Protein AF-A0A838U346-F1 (afdb_monomer)

Sequence (172 aa):
MTLVFSSFSIIGVPSYFVIPYLITFGIFLYISNKYSDKTLKFWKSTDDQIFVSLGWFAFIYYLISTISRIVIVIIGICFRLDISSILNIEMAAFVLPIYNNFSIIIIITIVFDFMLLSGKGLMAGLHLRMYKHYKLILSGKEKLDYRQVFYQISIKDGNNISKKIITNNNFI

Solvent-accessible surface area (backbone atoms only — not comparable to full-atom values): 10040 Å² total; per-residue (Å²): 118,67,77,64,51,42,38,48,75,70,61,59,44,63,74,78,50,56,59,60,49,52,49,47,23,51,51,29,21,51,52,24,46,69,56,34,76,82,49,52,48,65,34,38,45,96,84,75,47,78,47,72,47,69,57,61,64,43,53,54,50,28,49,54,30,49,54,54,48,52,54,51,51,53,51,42,48,40,63,75,68,42,46,44,74,77,65,74,46,78,58,68,85,81,42,82,94,52,94,61,64,68,61,55,52,42,52,55,48,53,54,43,48,53,47,33,33,34,21,48,12,31,45,52,10,40,51,55,43,50,53,52,52,52,54,32,41,76,68,69,75,46,88,71,56,78,59,82,79,62,80,62,79,58,82,52,87,83,94,55,88,59,85,61,86,64,79,81,91,76,80,137

Mean predicted aligned error: 13.83 Å

Radius of gyration: 24.01 Å; Cα contacts (8 Å, |Δi|>4): 162; chains: 1; bounding box: 51×58×69 Å

Foldseek 3Di:
DVLLVCLCVQLNQDPVCVVVLVVLLQVLLVVLLVPVVVAWAWAAEPVRDIDIRHNCVLVVLLVVLVVVSVVLSVVSNCVVVVVCVVVVPPCPVVQPPDPPSSVVSSVVNSVSSSSNSSSNSNVNSNVVNVVVVVVCVVVVNDDHDHFDFDFPQDDDPDDDGDGDGDRPPDDD

pLDDT: mean 70.29, std 16.78, range [31.7, 92.75]

Secondary structure (DSSP, 8-state):
-HHHHHIIIII---GGGHHHHHHHHHHHHHHHHHHGGGT-EEEE-TTS-EEEE--HHHHHHHHHHHHHHHHHHHHHHHHHTTHHHHHT--GGGTS---S-HHHHHHHHHHHHHHHHHHHHHHHHHHHHHHHHHHHHHHTT-SPPPB--------EETTTEE-----------

Structure (mmCIF, N/CA/C/O backbone):
data_AF-A0A838U346-F1
#
_entry.id   AF-A0A838U346-F1
#
loop_
_atom_site.group_PDB
_atom_site.id
_atom_site.type_symbol
_atom_site.label_atom_id
_atom_site.label_alt_id
_atom_site.label_comp_id
_atom_site.label_asym_id
_atom_site.label_entity_id
_atom_site.label_seq_id
_atom_site.pdbx_PDB_ins_code
_atom_site.Cartn_x
_atom_site.Cartn_y
_atom_site.Cartn_z
_atom_site.occupancy
_atom_site.B_iso_or_equiv
_atom_site.auth_seq_id
_atom_site.auth_comp_id
_atom_site.auth_asym_id
_atom_site.auth_atom_id
_atom_site.pdbx_PDB_model_num
ATOM 1 N N . MET A 1 1 ? -6.677 1.001 -6.439 1.00 54.28 1 MET A N 1
ATOM 2 C CA . MET A 1 1 ? -6.123 -0.216 -7.078 1.00 54.28 1 MET A CA 1
ATOM 3 C C . MET A 1 1 ? -5.264 0.116 -8.308 1.00 54.28 1 MET A C 1
ATOM 5 O O . MET A 1 1 ? -4.421 -0.680 -8.687 1.00 54.28 1 MET A O 1
ATOM 9 N N . THR A 1 2 ? -5.403 1.325 -8.857 1.00 65.19 2 THR A N 1
ATOM 10 C CA . THR A 1 2 ? -4.748 1.848 -10.069 1.00 65.19 2 THR A CA 1
ATOM 11 C C . THR A 1 2 ? -3.211 1.825 -10.078 1.00 65.19 2 THR A C 1
ATOM 13 O O . THR A 1 2 ? -2.637 1.413 -11.075 1.00 65.19 2 THR A O 1
ATOM 16 N N . LEU A 1 3 ? -2.534 2.176 -8.977 1.00 68.38 3 LEU A N 1
ATOM 17 C CA . LEU A 1 3 ? -1.055 2.252 -8.935 1.00 68.38 3 LEU A CA 1
ATOM 18 C C . LEU A 1 3 ? -0.321 0.897 -8.958 1.00 68.38 3 LEU A C 1
ATOM 20 O O . LEU A 1 3 ? 0.807 0.819 -9.429 1.00 68.38 3 LEU A O 1
ATOM 24 N N . VAL A 1 4 ? -0.944 -0.175 -8.465 1.00 75.56 4 VAL A N 1
ATOM 25 C CA . VAL A 1 4 ? -0.337 -1.522 -8.519 1.00 75.56 4 VAL A CA 1
ATOM 26 C C . VAL A 1 4 ? -0.593 -2.152 -9.891 1.00 75.56 4 VAL A C 1
ATOM 28 O O . VAL A 1 4 ? 0.236 -2.880 -10.421 1.00 75.56 4 VAL A O 1
ATOM 31 N N . PHE A 1 5 ? -1.717 -1.809 -10.529 1.00 77.81 5 PHE A N 1
ATOM 32 C CA . PHE A 1 5 ? -2.011 -2.241 -11.895 1.00 77.81 5 PHE A CA 1
ATOM 33 C C . PHE A 1 5 ? -1.014 -1.673 -12.921 1.00 77.81 5 PHE A C 1
ATOM 35 O O . PHE A 1 5 ? -0.620 -2.374 -13.857 1.00 77.81 5 PHE A O 1
ATOM 42 N N . SER A 1 6 ? -0.541 -0.435 -12.718 1.00 77.12 6 SER A N 1
ATOM 43 C CA . SER A 1 6 ? 0.517 0.141 -13.557 1.00 77.12 6 SER A CA 1
ATOM 44 C C . SER A 1 6 ? 1.838 -0.626 -13.469 1.00 77.12 6 SER A C 1
ATOM 46 O O . SER A 1 6 ? 2.601 -0.612 -14.429 1.00 77.12 6 SER A O 1
ATOM 48 N N . SER A 1 7 ? 2.104 -1.355 -12.383 1.00 77.50 7 SER A N 1
ATOM 49 C CA . SER A 1 7 ? 3.304 -2.191 -12.266 1.00 77.50 7 SER A CA 1
ATOM 50 C C . SER A 1 7 ? 3.314 -3.327 -13.287 1.00 77.50 7 SER A C 1
ATOM 52 O O . SER A 1 7 ? 4.333 -3.560 -13.934 1.00 77.50 7 SER A O 1
ATOM 54 N N . PHE A 1 8 ? 2.169 -3.980 -13.494 1.00 80.88 8 PHE A N 1
ATOM 55 C CA . PHE A 1 8 ? 2.022 -5.046 -14.487 1.00 80.88 8 PHE A CA 1
ATOM 56 C C . PHE A 1 8 ? 1.988 -4.490 -15.916 1.00 80.88 8 PHE A C 1
ATOM 58 O O . PHE A 1 8 ? 2.653 -5.015 -16.802 1.00 80.88 8 PHE A O 1
ATOM 65 N N . SER A 1 9 ? 1.250 -3.397 -16.136 1.00 76.75 9 SER A N 1
ATOM 66 C CA . SER A 1 9 ? 0.981 -2.889 -17.491 1.00 76.75 9 SER A CA 1
ATOM 67 C C . SER A 1 9 ? 2.099 -2.005 -18.055 1.00 76.75 9 SER A C 1
ATOM 69 O O . SER A 1 9 ? 2.418 -2.074 -19.243 1.00 76.75 9 SER A O 1
ATOM 71 N N . ILE A 1 10 ? 2.695 -1.155 -17.214 1.00 73.94 10 ILE A N 1
ATOM 72 C CA . ILE A 1 10 ? 3.651 -0.117 -17.629 1.00 73.94 10 ILE A CA 1
ATOM 73 C C . ILE A 1 10 ? 5.090 -0.565 -17.375 1.00 73.94 10 ILE A C 1
ATOM 75 O O . ILE A 1 10 ? 5.921 -0.440 -18.269 1.00 73.94 10 ILE A O 1
ATOM 79 N N . ILE A 1 11 ? 5.375 -1.111 -16.191 1.00 76.44 11 ILE A N 1
ATOM 80 C CA . ILE A 1 11 ? 6.744 -1.463 -15.772 1.00 76.44 11 ILE A CA 1
ATOM 81 C C . ILE A 1 11 ? 7.106 -2.914 -16.127 1.00 76.44 11 ILE A C 1
ATOM 83 O O . ILE A 1 11 ? 8.281 -3.230 -16.274 1.00 76.44 11 ILE A O 1
ATOM 87 N N . GLY A 1 12 ? 6.112 -3.783 -16.330 1.00 78.25 12 GLY A N 1
ATOM 88 C CA . GLY A 1 12 ? 6.333 -5.170 -16.745 1.00 78.25 12 GLY A CA 1
ATOM 89 C C . GLY A 1 12 ? 6.662 -6.116 -15.592 1.00 78.25 12 GLY A C 1
ATOM 90 O O . GLY A 1 12 ? 7.377 -7.096 -15.787 1.00 78.25 12 GLY A O 1
ATOM 91 N N . VAL A 1 13 ? 6.154 -5.843 -14.384 1.00 83.06 13 VAL A N 1
ATOM 92 C CA . VAL A 1 13 ? 6.233 -6.808 -13.278 1.00 83.06 13 VAL A CA 1
ATOM 93 C C . VAL A 1 13 ? 5.539 -8.111 -13.694 1.00 83.06 13 VAL A C 1
ATOM 95 O O . VAL A 1 13 ? 4.409 -8.059 -14.188 1.00 83.06 13 VAL A O 1
ATOM 98 N N . PRO A 1 14 ? 6.161 -9.283 -13.478 1.00 84.06 14 PRO A N 1
ATOM 99 C CA . PRO A 1 14 ? 5.548 -10.556 -13.834 1.00 84.06 14 PRO A CA 1
ATOM 100 C C . PRO A 1 14 ? 4.231 -10.818 -13.092 1.00 84.06 14 PRO A C 1
ATOM 102 O O . PRO A 1 14 ? 4.119 -10.592 -11.887 1.00 84.06 14 PRO A O 1
ATOM 105 N N . SER A 1 15 ? 3.237 -11.367 -13.792 1.00 83.19 15 SER A N 1
ATOM 106 C CA . SER A 1 15 ? 1.882 -11.586 -13.258 1.00 83.19 15 SER 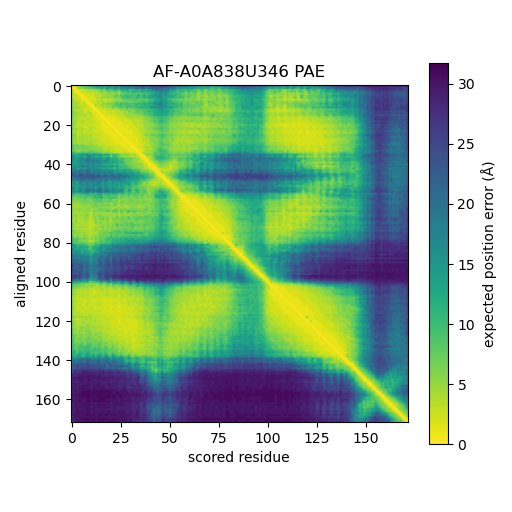A CA 1
ATOM 107 C C . SER A 1 15 ? 1.822 -12.541 -12.060 1.00 83.19 15 SER A C 1
ATOM 109 O O . SER A 1 15 ? 0.922 -12.423 -11.230 1.00 83.19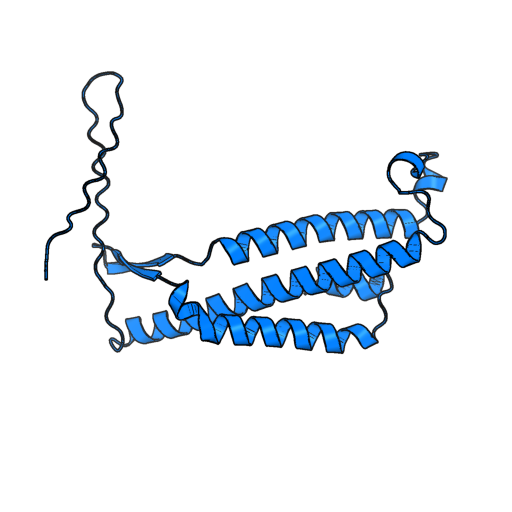 15 SER A O 1
ATOM 111 N N . TYR A 1 16 ? 2.795 -13.440 -11.895 1.00 86.19 16 TYR A N 1
ATOM 112 C CA . TYR A 1 16 ? 2.853 -14.329 -10.730 1.00 86.19 16 TYR A CA 1
ATOM 113 C C . TYR A 1 16 ? 3.048 -13.576 -9.398 1.00 86.19 16 TYR A C 1
ATOM 115 O O . TYR A 1 16 ? 2.746 -14.130 -8.342 1.00 86.19 16 TYR A O 1
ATOM 123 N N . PHE A 1 17 ? 3.471 -12.301 -9.417 1.00 85.94 17 PHE A N 1
ATOM 124 C CA . PHE A 1 17 ? 3.539 -11.450 -8.219 1.00 85.94 17 PHE A CA 1
ATOM 125 C C . PHE A 1 17 ? 2.171 -11.027 -7.666 1.00 85.94 17 PHE A C 1
ATOM 127 O O . PHE A 1 17 ? 2.100 -10.568 -6.525 1.00 85.94 17 PHE A O 1
ATOM 134 N N . VAL A 1 18 ? 1.074 -11.237 -8.405 1.00 86.94 18 VAL A N 1
ATOM 135 C CA . VAL A 1 18 ? -0.286 -10.967 -7.909 1.00 86.94 18 VAL A CA 1
ATOM 136 C C . VAL A 1 18 ? -0.568 -11.734 -6.613 1.00 86.94 18 VAL A C 1
ATOM 138 O O . VAL A 1 18 ? -1.128 -11.165 -5.676 1.00 86.94 18 VAL A O 1
ATOM 141 N N . ILE A 1 19 ? -0.144 -13.000 -6.523 1.00 89.31 19 ILE A N 1
ATOM 142 C CA . ILE A 1 19 ? -0.380 -13.839 -5.338 1.00 89.31 19 ILE A CA 1
ATOM 143 C C . ILE A 1 19 ? 0.376 -13.287 -4.112 1.00 89.31 19 ILE A C 1
ATOM 145 O O . ILE A 1 19 ? -0.286 -12.978 -3.118 1.00 89.31 19 ILE A O 1
ATOM 149 N N . PRO A 1 20 ? 1.710 -13.072 -4.158 1.00 90.88 20 PRO A N 1
ATOM 150 C CA . PRO A 1 20 ? 2.438 -12.391 -3.089 1.00 90.88 20 PRO A CA 1
ATOM 151 C C . PRO A 1 20 ? 1.816 -11.055 -2.672 1.00 90.88 20 PRO A C 1
ATOM 153 O O . PRO A 1 20 ? 1.709 -10.780 -1.482 1.00 90.88 20 PRO A O 1
ATOM 156 N N . TYR A 1 21 ? 1.353 -10.243 -3.625 1.00 90.12 21 TYR A N 1
ATOM 157 C CA . TYR A 1 21 ? 0.740 -8.942 -3.341 1.00 90.12 21 TYR A CA 1
ATOM 158 C C . TYR A 1 21 ? -0.558 -9.062 -2.540 1.00 90.12 21 TYR A C 1
ATOM 160 O O . TYR A 1 21 ? -0.754 -8.333 -1.562 1.00 90.12 21 TYR A O 1
ATOM 168 N N . LEU A 1 22 ? -1.431 -10.002 -2.913 1.00 90.31 22 LEU A N 1
ATOM 169 C CA . LEU A 1 22 ? -2.660 -10.277 -2.168 1.00 90.31 22 LEU A CA 1
ATOM 170 C C . LEU A 1 22 ? -2.357 -10.817 -0.766 1.00 90.31 22 LEU A C 1
ATOM 172 O O . LEU A 1 22 ? -2.990 -10.384 0.199 1.00 90.31 22 LEU A O 1
ATOM 176 N N . ILE A 1 23 ? -1.366 -11.706 -0.641 1.00 92.69 23 ILE A N 1
ATOM 177 C CA . ILE A 1 23 ? -0.929 -12.251 0.651 1.00 92.69 23 ILE A CA 1
ATOM 178 C C . ILE A 1 23 ? -0.421 -11.125 1.555 1.00 92.69 23 ILE A C 1
ATOM 180 O O . ILE A 1 23 ? -0.886 -11.001 2.687 1.00 92.69 23 ILE A O 1
ATOM 184 N N . THR A 1 24 ? 0.474 -10.263 1.064 1.00 92.25 24 THR A N 1
ATOM 185 C CA . THR A 1 24 ? 0.988 -9.126 1.840 1.00 92.25 24 THR A CA 1
ATOM 186 C C . THR A 1 24 ? -0.146 -8.217 2.295 1.00 92.25 24 THR A C 1
ATOM 188 O O . THR A 1 24 ? -0.243 -7.908 3.482 1.00 92.25 24 THR A O 1
ATOM 191 N N . PHE A 1 25 ? -1.047 -7.835 1.388 1.00 90.81 25 PHE A N 1
ATOM 192 C CA . PHE A 1 25 ? -2.197 -7.011 1.749 1.00 90.81 25 PHE A CA 1
ATOM 193 C C . PHE A 1 25 ? -3.052 -7.666 2.846 1.00 90.81 25 PHE A C 1
ATOM 195 O O . PHE A 1 25 ? -3.374 -7.016 3.843 1.00 90.81 25 PHE A O 1
ATOM 202 N N . GLY A 1 26 ? -3.368 -8.957 2.702 1.00 90.12 26 GLY A N 1
ATOM 203 C CA . GLY A 1 26 ? -4.156 -9.719 3.671 1.00 90.12 26 GLY A CA 1
ATOM 204 C C . GLY A 1 26 ? -3.492 -9.826 5.045 1.00 90.12 26 GLY A C 1
ATOM 205 O O . GLY A 1 26 ? -4.156 -9.612 6.061 1.00 90.12 26 GLY A O 1
ATOM 206 N N . ILE A 1 27 ? -2.181 -10.086 5.092 1.00 92.75 27 ILE A N 1
ATOM 207 C CA . ILE A 1 27 ? -1.407 -10.167 6.340 1.00 92.75 27 ILE A CA 1
ATOM 208 C C . ILE A 1 27 ? -1.475 -8.840 7.097 1.00 92.75 27 ILE A C 1
ATOM 210 O O . ILE A 1 27 ? -1.845 -8.817 8.271 1.00 92.75 27 ILE A O 1
ATOM 214 N N . PHE A 1 28 ? -1.161 -7.724 6.434 1.00 90.31 28 PHE A N 1
ATOM 215 C CA . PHE A 1 28 ? -1.160 -6.415 7.089 1.00 90.31 28 PHE A CA 1
ATOM 216 C C . PHE A 1 28 ? -2.567 -5.958 7.482 1.00 90.31 28 PHE A C 1
ATOM 218 O O . PHE A 1 28 ? -2.733 -5.348 8.540 1.00 90.31 28 PHE A O 1
ATOM 225 N N . LEU A 1 29 ? -3.588 -6.309 6.693 1.00 90.94 29 LEU A N 1
ATOM 226 C CA . LEU A 1 29 ? -4.989 -6.091 7.051 1.00 90.94 29 LEU A CA 1
ATOM 227 C C . LEU A 1 29 ? -5.369 -6.858 8.321 1.00 90.94 29 LEU A C 1
ATOM 229 O O . LEU A 1 29 ? -5.946 -6.272 9.238 1.00 90.94 29 LEU A O 1
ATOM 233 N N . TYR A 1 30 ? -5.019 -8.144 8.402 1.00 90.12 30 TYR A N 1
ATOM 234 C CA . TYR A 1 30 ? -5.306 -8.979 9.567 1.00 90.12 30 TYR A CA 1
ATOM 235 C C . TYR A 1 30 ? -4.585 -8.476 10.819 1.00 90.12 30 TYR A C 1
ATOM 237 O O . TYR A 1 30 ? -5.225 -8.278 11.853 1.00 90.12 30 TYR A O 1
ATOM 245 N N . ILE A 1 31 ? -3.274 -8.230 10.720 1.00 88.25 31 ILE A N 1
ATOM 246 C CA . ILE A 1 31 ? -2.456 -7.725 11.830 1.00 88.25 31 ILE A CA 1
ATOM 247 C C . ILE A 1 31 ? -3.028 -6.399 12.323 1.00 88.25 31 ILE A C 1
ATOM 249 O O . ILE A 1 31 ? -3.286 -6.247 13.516 1.00 88.25 31 ILE A O 1
ATOM 253 N N . SER A 1 32 ? -3.293 -5.461 11.416 1.00 86.25 32 SER A N 1
ATOM 254 C CA . SER A 1 32 ? -3.831 -4.158 11.793 1.00 86.25 32 SER A CA 1
ATOM 255 C C . SER A 1 32 ? -5.186 -4.270 12.488 1.00 86.25 32 SER A C 1
ATOM 257 O O . SER A 1 32 ? -5.346 -3.763 13.591 1.00 86.25 32 SER A O 1
ATOM 259 N N . ASN A 1 33 ? -6.131 -5.027 11.929 1.00 85.81 33 ASN A N 1
ATOM 260 C CA . ASN A 1 33 ? -7.448 -5.234 12.543 1.00 85.81 33 ASN A CA 1
ATOM 261 C C . ASN A 1 33 ? -7.395 -6.025 13.871 1.00 85.81 33 ASN A C 1
ATOM 263 O O . ASN A 1 33 ? -8.337 -5.961 14.663 1.00 85.81 33 ASN A O 1
ATOM 267 N N . LYS A 1 34 ? -6.335 -6.801 14.130 1.00 85.50 34 LYS A N 1
ATOM 268 C CA . LYS A 1 34 ? -6.162 -7.534 15.394 1.00 85.50 34 LYS A CA 1
ATOM 269 C C . LYS A 1 34 ? -5.511 -6.683 16.485 1.00 85.50 34 LYS A C 1
ATOM 271 O O . LYS A 1 34 ? -5.889 -6.813 17.643 1.00 85.50 34 LYS A O 1
ATOM 276 N N . TYR A 1 35 ? -4.544 -5.838 16.129 1.00 80.81 35 TYR A N 1
ATOM 277 C CA . TYR A 1 35 ? -3.723 -5.087 17.088 1.00 80.81 35 TYR A CA 1
ATOM 278 C C . TYR A 1 35 ? -4.052 -3.587 17.166 1.00 80.81 35 TYR A C 1
ATOM 280 O O . TYR A 1 35 ? -3.434 -2.869 17.954 1.00 80.81 35 TYR A O 1
ATOM 288 N N . SER A 1 36 ? -5.033 -3.105 16.400 1.00 73.00 36 SER A N 1
ATOM 289 C CA . SER A 1 36 ? -5.448 -1.695 16.377 1.00 73.00 36 SER A CA 1
ATOM 290 C C . SER A 1 36 ? -5.964 -1.156 17.709 1.00 73.00 36 SER A C 1
ATOM 292 O O . SER A 1 36 ? -5.977 0.054 17.898 1.00 73.00 36 SER A O 1
ATOM 294 N N . ASP A 1 37 ? -6.370 -2.018 18.643 1.00 69.56 37 ASP A N 1
ATOM 295 C CA . ASP A 1 37 ? -6.884 -1.597 19.956 1.00 69.56 37 ASP A CA 1
ATOM 296 C C . ASP A 1 37 ? -5.845 -0.791 20.755 1.00 69.56 37 ASP A C 1
ATOM 298 O O . ASP A 1 37 ? -6.194 0.023 21.601 1.00 69.56 37 ASP A O 1
ATOM 302 N N . LYS A 1 38 ? -4.549 -0.975 20.465 1.00 67.06 38 LYS A N 1
ATOM 303 C CA . LYS A 1 38 ? -3.463 -0.206 21.093 1.00 67.06 38 LYS A CA 1
ATOM 304 C C . LYS A 1 38 ? -3.247 1.172 20.462 1.00 67.06 38 LYS A C 1
ATOM 306 O O . LYS A 1 38 ? -2.635 2.036 21.087 1.00 67.06 38 LYS A O 1
ATOM 311 N N . THR A 1 39 ? -3.681 1.367 19.219 1.00 65.38 39 THR A N 1
ATOM 312 C CA . THR A 1 39 ? -3.419 2.585 18.436 1.00 65.38 39 THR A CA 1
ATOM 313 C C . THR A 1 39 ? -4.647 3.474 18.295 1.00 65.38 39 THR A C 1
ATOM 315 O O . THR A 1 39 ? -4.487 4.688 18.185 1.00 65.38 39 THR A O 1
ATOM 318 N N . LEU A 1 40 ? -5.852 2.903 18.334 1.00 69.75 40 LEU A N 1
ATOM 319 C CA . LEU A 1 40 ? -7.109 3.640 18.305 1.00 69.75 40 LEU A CA 1
ATOM 320 C C . LEU A 1 40 ? -7.464 4.123 19.710 1.00 69.75 40 LEU A C 1
ATOM 322 O O . LEU A 1 40 ? -7.644 3.329 20.628 1.00 69.75 40 LEU A O 1
ATOM 326 N N . LYS A 1 41 ? -7.591 5.440 19.869 1.00 68.31 41 LYS A N 1
ATOM 327 C CA . LYS A 1 41 ? -8.155 6.043 21.081 1.00 68.31 41 LYS A CA 1
ATOM 328 C C . LYS A 1 41 ? -9.454 6.728 20.710 1.00 68.31 41 LYS A C 1
ATOM 330 O O . LYS A 1 41 ? -9.447 7.599 19.842 1.00 68.31 41 LYS A O 1
ATOM 335 N N . PHE A 1 42 ? -10.533 6.331 21.371 1.00 72.19 42 PHE A N 1
ATOM 336 C CA . PHE A 1 42 ? -11.837 6.967 21.257 1.00 72.19 42 PHE A CA 1
ATOM 337 C C . PHE A 1 42 ? -12.053 7.854 22.476 1.00 72.19 42 PHE A C 1
ATOM 339 O O . PHE A 1 42 ? -11.782 7.434 23.599 1.00 72.19 42 PHE A O 1
ATOM 346 N N . TRP A 1 43 ? -12.541 9.068 22.262 1.00 71.19 43 TRP A N 1
ATOM 347 C CA . TRP A 1 43 ? -13.018 9.921 23.344 1.00 71.19 43 TRP A CA 1
ATOM 348 C C . TRP A 1 43 ? -14.278 10.647 22.905 1.00 71.19 43 TRP A C 1
ATOM 350 O O . TRP A 1 43 ? -14.517 10.878 21.717 1.00 71.19 43 TRP A O 1
ATOM 360 N N . LYS A 1 44 ? -15.097 10.988 23.891 1.00 65.50 44 LYS A N 1
ATOM 361 C CA . LYS A 1 44 ? -16.341 11.716 23.690 1.00 65.50 44 LYS A CA 1
ATOM 362 C C . LYS A 1 44 ? -16.139 13.178 24.084 1.00 65.50 44 LYS A C 1
ATOM 364 O O . LYS A 1 44 ? -15.576 13.450 25.144 1.00 65.50 44 LYS A O 1
ATOM 369 N N . SER A 1 45 ? -16.554 14.101 23.221 1.00 66.56 45 SER A N 1
ATOM 370 C CA . SER A 1 45 ? -16.622 15.530 23.542 1.00 66.56 45 SER A CA 1
ATOM 371 C C . SER A 1 45 ? -17.893 15.846 24.336 1.00 66.56 45 SER A C 1
ATOM 373 O O . SER A 1 45 ? -18.819 15.039 24.385 1.00 66.56 45 SER A O 1
ATOM 375 N N . THR A 1 46 ? -17.943 17.027 24.951 1.00 63.88 46 THR A N 1
ATOM 376 C CA . THR A 1 46 ? -19.102 17.526 25.712 1.00 63.88 46 THR A CA 1
ATOM 377 C C . THR A 1 46 ? -20.363 17.673 24.862 1.00 63.88 46 THR A C 1
ATOM 379 O O . THR A 1 46 ? -21.458 17.555 25.396 1.00 63.88 46 THR A O 1
ATOM 382 N N . ASP A 1 47 ? -20.213 17.837 23.546 1.00 68.12 47 ASP A N 1
ATOM 383 C CA . ASP A 1 47 ? -21.321 17.987 22.589 1.00 68.12 47 ASP A CA 1
ATOM 384 C C . ASP A 1 47 ? -21.806 16.639 22.020 1.00 68.12 47 ASP A C 1
ATOM 386 O O . ASP A 1 47 ? -22.275 16.563 20.886 1.00 68.12 47 ASP A O 1
ATOM 390 N N . ASP A 1 48 ? -21.595 15.540 22.749 1.00 65.56 48 ASP A N 1
ATOM 391 C CA . ASP A 1 48 ? -21.881 14.160 22.327 1.00 65.56 48 ASP A CA 1
ATOM 392 C C . ASP A 1 48 ? -21.151 13.668 21.057 1.00 65.56 48 ASP A C 1
ATOM 394 O O . ASP A 1 48 ? -21.346 12.532 20.616 1.00 65.56 48 ASP A O 1
ATOM 398 N N . GLN A 1 49 ? -20.232 14.461 20.504 1.00 68.81 49 GLN A N 1
ATOM 399 C CA . GLN A 1 49 ? -19.417 14.075 19.352 1.00 68.81 49 GLN A CA 1
ATOM 400 C C . GLN A 1 49 ? -18.330 1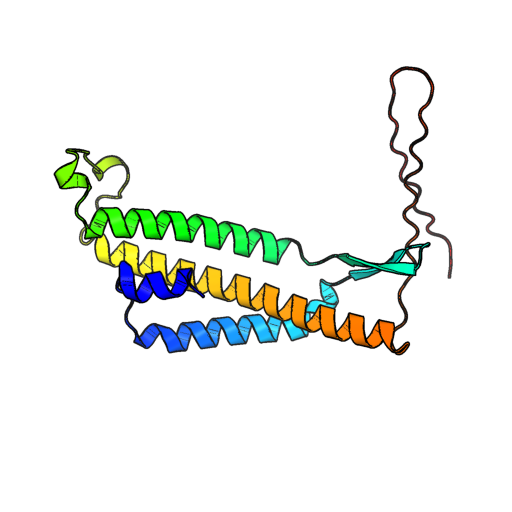3.061 19.739 1.00 68.81 49 GLN A C 1
ATOM 402 O O . GLN A 1 49 ? -17.606 13.238 20.722 1.00 68.81 49 GLN A O 1
ATOM 407 N N . ILE A 1 50 ? -18.186 12.001 18.939 1.00 67.19 50 ILE A N 1
ATOM 408 C CA . ILE A 1 50 ? -17.182 10.946 19.135 1.00 67.19 50 ILE A CA 1
ATOM 409 C C . ILE A 1 50 ? -15.963 11.255 18.267 1.00 67.19 50 ILE A C 1
ATOM 411 O O . ILE A 1 50 ? -16.063 11.305 17.041 1.00 67.19 50 ILE A O 1
ATOM 415 N N . PHE A 1 51 ? -14.805 11.404 18.900 1.00 67.00 51 PHE A N 1
ATOM 416 C CA . PHE A 1 51 ? -13.529 11.636 18.234 1.00 67.00 51 PHE A CA 1
ATOM 417 C C . PHE A 1 51 ? -12.650 10.388 18.295 1.00 67.00 51 PHE A C 1
ATOM 419 O O . PHE A 1 51 ? -12.663 9.640 19.276 1.00 67.00 51 PHE A O 1
ATOM 426 N N . VAL A 1 52 ? -11.865 10.177 17.236 1.00 66.56 52 VAL A N 1
ATOM 427 C CA . VAL A 1 52 ? -10.950 9.039 17.108 1.00 66.56 52 VAL A CA 1
ATOM 428 C C . VAL A 1 52 ? -9.558 9.546 16.754 1.00 66.56 52 VAL A C 1
ATOM 430 O O . VAL A 1 52 ? -9.372 10.193 15.725 1.00 66.56 52 VAL A O 1
ATOM 433 N N . SER A 1 53 ? -8.560 9.214 17.573 1.00 67.56 53 SER A N 1
ATOM 434 C CA . SER A 1 53 ? -7.158 9.316 17.156 1.00 67.56 53 SER A CA 1
ATOM 435 C C . SER A 1 53 ? -6.808 8.054 16.386 1.00 67.56 53 SER A C 1
ATOM 437 O O . SER A 1 53 ? -6.749 6.967 16.966 1.00 67.56 53 SER A O 1
ATOM 439 N N . LEU A 1 54 ? -6.598 8.191 15.078 1.00 67.50 54 LEU A N 1
ATOM 440 C CA . LEU A 1 54 ? -5.998 7.139 14.266 1.00 67.50 54 LEU A CA 1
ATOM 441 C C . LEU A 1 54 ? -4.477 7.168 14.416 1.00 67.50 54 LEU A C 1
ATOM 443 O O . LEU A 1 54 ? -3.884 8.229 14.577 1.00 67.50 54 LEU A O 1
ATOM 447 N N . GLY A 1 55 ? -3.821 6.016 14.287 1.00 65.94 55 GLY A N 1
ATOM 448 C CA . GLY A 1 55 ? -2.363 5.969 14.196 1.00 65.94 55 GLY A CA 1
ATOM 449 C C . GLY A 1 55 ? -1.860 6.723 12.958 1.00 65.94 55 GLY A C 1
ATOM 450 O O . GLY A 1 55 ? -1.916 6.193 11.850 1.00 65.94 55 GLY A O 1
ATOM 451 N N . TRP A 1 56 ? -1.316 7.932 13.149 1.00 71.31 56 TRP A N 1
ATOM 452 C CA . TRP A 1 56 ? -0.772 8.796 12.083 1.00 71.31 56 TRP A CA 1
ATOM 453 C C . TRP A 1 56 ? 0.328 8.103 11.264 1.00 71.31 56 TRP A C 1
ATOM 455 O O . TRP A 1 56 ? 0.531 8.406 10.091 1.00 71.31 56 TRP A O 1
ATOM 465 N N . PHE A 1 57 ? 1.007 7.122 11.864 1.00 71.31 57 PHE A N 1
ATOM 466 C CA . PHE A 1 57 ? 2.079 6.355 11.236 1.00 71.31 57 PHE A CA 1
ATOM 467 C C . PHE A 1 57 ? 1.632 5.617 9.966 1.00 71.31 57 PHE A C 1
ATOM 469 O O . PHE A 1 57 ? 2.316 5.689 8.947 1.00 71.31 57 PHE A O 1
ATOM 476 N N . ALA A 1 58 ? 0.463 4.963 9.985 1.00 72.31 58 ALA A N 1
ATOM 477 C CA . ALA A 1 58 ? -0.053 4.261 8.807 1.00 72.31 58 ALA A CA 1
ATOM 478 C C . ALA A 1 58 ? -0.356 5.239 7.659 1.00 72.31 58 ALA A C 1
ATOM 480 O O . ALA A 1 58 ? -0.151 4.910 6.491 1.00 72.31 58 ALA A O 1
ATOM 481 N N . PHE A 1 59 ? -0.788 6.457 8.002 1.00 78.69 59 PHE A N 1
ATOM 482 C CA . PHE A 1 59 ? -1.042 7.528 7.044 1.00 78.69 59 PHE A CA 1
ATOM 483 C C . PHE A 1 59 ? 0.223 8.055 6.381 1.00 78.69 59 PHE A C 1
ATOM 485 O O . PHE A 1 59 ? 0.307 8.073 5.154 1.00 78.69 59 PHE A O 1
ATOM 492 N N . ILE A 1 60 ? 1.229 8.404 7.179 1.00 79.81 60 ILE A N 1
ATOM 493 C CA . ILE A 1 60 ? 2.511 8.896 6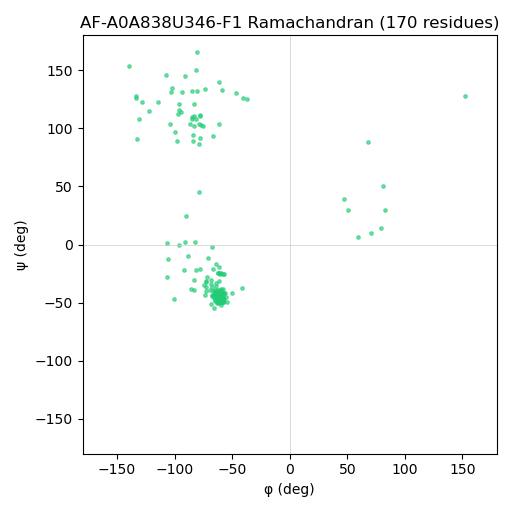.668 1.00 79.81 60 ILE A CA 1
ATOM 494 C C . ILE A 1 60 ? 3.186 7.834 5.797 1.00 79.81 60 ILE A C 1
ATOM 496 O O . ILE A 1 60 ? 3.646 8.132 4.697 1.00 79.81 60 ILE A O 1
ATOM 500 N N . TYR A 1 61 ? 3.191 6.581 6.251 1.00 79.81 61 TYR A N 1
ATOM 501 C CA . TYR A 1 61 ? 3.794 5.476 5.515 1.00 79.81 61 TYR A CA 1
ATOM 502 C C . TYR A 1 61 ? 3.120 5.241 4.155 1.00 79.81 61 TYR A C 1
ATOM 504 O O . TYR A 1 61 ? 3.797 5.113 3.133 1.00 79.81 61 TYR A O 1
ATOM 512 N N . TYR A 1 62 ? 1.783 5.256 4.120 1.00 81.62 62 TYR A N 1
ATOM 513 C CA . TYR A 1 62 ? 1.023 5.172 2.874 1.00 81.62 62 TYR A CA 1
ATOM 514 C C . TYR A 1 62 ? 1.332 6.334 1.921 1.00 81.62 62 TYR A C 1
ATOM 516 O O . TYR A 1 62 ? 1.507 6.122 0.719 1.00 81.62 62 TYR A O 1
ATOM 524 N N . LEU A 1 63 ? 1.414 7.555 2.452 1.00 84.31 63 LEU A N 1
ATOM 525 C CA . LEU A 1 63 ? 1.671 8.759 1.670 1.00 84.31 63 LEU A CA 1
ATOM 526 C C . LEU A 1 63 ? 3.069 8.731 1.041 1.00 84.31 63 LEU A C 1
ATOM 528 O O . LEU A 1 63 ? 3.185 8.910 -0.170 1.00 84.31 63 LEU A O 1
ATOM 532 N N . ILE A 1 64 ? 4.105 8.415 1.825 1.00 83.31 64 ILE A N 1
ATOM 533 C CA . ILE A 1 64 ? 5.484 8.277 1.332 1.00 83.31 64 ILE A CA 1
ATOM 534 C C . ILE A 1 64 ? 5.549 7.212 0.238 1.00 83.31 64 ILE A C 1
ATOM 536 O O . ILE A 1 64 ? 6.045 7.479 -0.854 1.00 83.31 64 ILE A O 1
ATOM 540 N N . SER A 1 65 ? 4.983 6.029 0.491 1.00 80.19 65 SER A N 1
ATOM 541 C CA . SER A 1 65 ? 4.978 4.942 -0.488 1.00 80.19 65 SER A CA 1
ATOM 542 C C . SER A 1 65 ? 4.268 5.335 -1.790 1.00 80.19 65 SER A C 1
ATOM 544 O O . SER A 1 65 ? 4.761 5.039 -2.877 1.00 80.19 65 SER A O 1
ATOM 546 N N . THR A 1 66 ? 3.152 6.061 -1.697 1.00 84.25 66 THR A N 1
ATOM 547 C CA . THR A 1 66 ? 2.395 6.532 -2.864 1.00 84.25 66 THR A CA 1
ATOM 548 C C . THR A 1 66 ? 3.187 7.550 -3.681 1.00 84.25 66 THR A C 1
ATOM 550 O O . THR A 1 66 ? 3.267 7.413 -4.901 1.00 84.25 66 THR A O 1
ATOM 553 N N . ILE A 1 67 ? 3.806 8.536 -3.025 1.00 85.88 67 ILE A N 1
ATOM 554 C CA . ILE A 1 67 ? 4.619 9.560 -3.695 1.00 85.88 67 ILE A CA 1
ATOM 555 C C . ILE A 1 67 ? 5.810 8.908 -4.398 1.00 85.88 67 ILE A C 1
ATOM 557 O O . ILE A 1 67 ? 6.008 9.124 -5.594 1.00 85.88 67 ILE A O 1
ATOM 561 N N . SER A 1 68 ? 6.555 8.047 -3.700 1.00 82.25 68 SER A N 1
ATOM 562 C CA . SER A 1 68 ? 7.669 7.311 -4.302 1.00 82.25 68 SER A CA 1
ATOM 563 C C . SER A 1 68 ? 7.211 6.469 -5.494 1.00 82.25 68 SER A C 1
ATOM 565 O O . SER A 1 68 ? 7.901 6.415 -6.509 1.00 82.25 68 SER A O 1
ATOM 567 N N . ARG A 1 69 ? 6.021 5.859 -5.426 1.00 84.00 69 ARG A N 1
ATOM 568 C CA . ARG A 1 69 ? 5.489 5.049 -6.526 1.00 84.00 69 ARG A CA 1
ATOM 569 C C . ARG A 1 69 ? 5.168 5.872 -7.768 1.00 84.00 69 ARG A C 1
ATOM 571 O O . ARG A 1 69 ? 5.469 5.421 -8.868 1.00 84.00 69 ARG A O 1
ATOM 578 N N . ILE A 1 70 ? 4.612 7.070 -7.604 1.00 84.75 70 ILE A N 1
ATOM 579 C CA . ILE A 1 70 ? 4.353 7.991 -8.721 1.00 84.75 70 ILE A CA 1
ATOM 580 C C . ILE A 1 70 ? 5.666 8.347 -9.424 1.00 84.75 70 ILE A C 1
ATOM 582 O O . ILE A 1 70 ? 5.754 8.229 -10.645 1.00 84.75 70 ILE A O 1
ATOM 586 N N . VAL A 1 71 ? 6.703 8.693 -8.656 1.00 82.81 71 VAL A N 1
ATOM 587 C CA . VAL A 1 71 ? 8.037 9.005 -9.193 1.00 82.81 71 VAL A CA 1
ATOM 588 C C . VAL A 1 71 ? 8.604 7.818 -9.980 1.00 82.81 71 VAL A C 1
ATOM 590 O O . VAL A 1 71 ? 9.050 7.990 -11.110 1.00 82.81 71 VAL A O 1
ATOM 593 N N . ILE A 1 72 ? 8.521 6.599 -9.436 1.00 81.94 72 ILE A N 1
ATOM 594 C CA . ILE A 1 72 ? 9.025 5.394 -10.114 1.00 81.94 72 ILE A CA 1
ATOM 595 C C . ILE A 1 72 ? 8.245 5.095 -11.400 1.00 81.94 72 ILE A C 1
ATOM 597 O O . ILE A 1 72 ? 8.847 4.693 -12.392 1.00 81.94 72 ILE A O 1
ATOM 601 N N . VAL A 1 73 ? 6.922 5.290 -11.414 1.00 82.12 73 VAL A N 1
ATOM 602 C CA . VAL A 1 73 ? 6.110 5.099 -12.627 1.00 82.12 73 VAL A CA 1
ATOM 603 C C . VAL A 1 73 ? 6.516 6.091 -13.714 1.00 82.12 73 VAL A C 1
ATOM 605 O O . VAL A 1 73 ? 6.693 5.675 -14.855 1.00 82.12 73 VAL A O 1
ATOM 608 N N . ILE A 1 74 ? 6.726 7.365 -13.368 1.00 80.12 74 ILE A N 1
ATOM 609 C CA . ILE A 1 74 ? 7.201 8.383 -14.317 1.00 80.12 74 ILE A CA 1
ATOM 610 C C . ILE A 1 74 ? 8.562 7.976 -14.890 1.00 80.12 74 ILE A C 1
ATOM 612 O O . ILE A 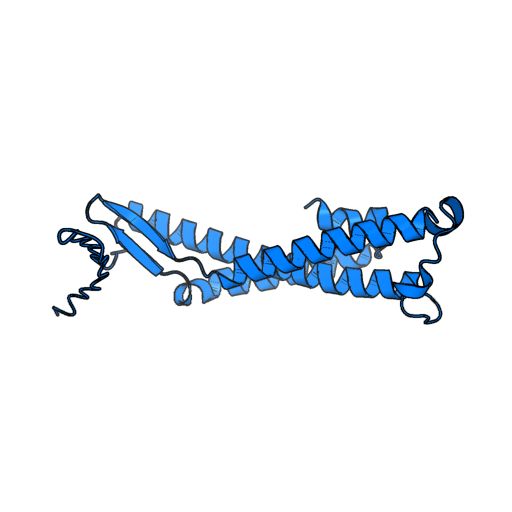1 74 ? 8.727 7.950 -16.107 1.00 80.12 74 ILE A O 1
ATOM 616 N N . ILE A 1 75 ? 9.506 7.575 -14.032 1.00 77.06 75 ILE A N 1
ATOM 617 C CA . ILE A 1 75 ? 10.825 7.091 -14.461 1.00 77.06 75 ILE A CA 1
ATOM 618 C C . ILE A 1 75 ? 10.677 5.887 -15.403 1.00 77.06 75 ILE A C 1
ATOM 620 O O . ILE A 1 75 ? 11.260 5.878 -16.484 1.00 77.06 75 ILE A O 1
ATOM 624 N N . GLY A 1 76 ? 9.855 4.898 -15.043 1.00 74.12 76 GLY A N 1
ATOM 625 C CA . GLY A 1 76 ? 9.613 3.711 -15.865 1.00 74.12 76 GLY A CA 1
ATOM 626 C C . GLY A 1 76 ? 9.029 4.034 -17.245 1.00 74.12 76 GLY A C 1
ATOM 627 O O . GLY A 1 76 ? 9.437 3.425 -18.232 1.00 74.12 76 GLY A O 1
ATOM 628 N N . ILE A 1 77 ? 8.124 5.015 -17.334 1.00 76.00 77 ILE A N 1
ATOM 629 C CA . ILE A 1 77 ? 7.579 5.505 -18.610 1.00 76.00 77 ILE A CA 1
ATOM 630 C C . ILE A 1 77 ? 8.680 6.159 -19.448 1.00 76.00 77 ILE A C 1
ATOM 632 O O . ILE A 1 77 ? 8.812 5.823 -20.623 1.00 76.00 77 ILE A O 1
ATOM 636 N N . CYS A 1 78 ? 9.491 7.039 -18.852 1.00 73.19 78 CYS A N 1
ATOM 637 C CA . CYS A 1 78 ? 10.596 7.700 -19.549 1.00 73.19 78 CYS A CA 1
ATOM 638 C C . CYS A 1 78 ? 11.592 6.696 -20.138 1.00 73.19 78 CYS A C 1
ATOM 640 O O . CYS A 1 78 ? 12.005 6.860 -21.283 1.00 73.19 78 CYS A O 1
ATOM 642 N N . PHE A 1 79 ? 11.922 5.639 -19.390 1.00 71.00 79 PHE A N 1
ATOM 643 C CA . PHE A 1 79 ? 12.785 4.558 -19.869 1.00 71.00 79 PHE A CA 1
ATOM 644 C C . PHE A 1 79 ? 12.144 3.730 -20.983 1.00 71.00 79 PHE A C 1
ATOM 646 O O . PHE A 1 79 ? 12.806 3.396 -21.958 1.00 71.00 79 PHE A O 1
ATOM 653 N N . ARG A 1 80 ? 10.861 3.377 -20.851 1.00 69.06 80 ARG A N 1
ATOM 654 C CA . ARG A 1 80 ? 10.182 2.502 -21.816 1.00 69.06 80 ARG A CA 1
ATOM 655 C C . ARG A 1 80 ? 9.889 3.190 -23.149 1.00 69.06 80 ARG A C 1
ATOM 657 O O . ARG A 1 80 ? 9.860 2.520 -24.175 1.00 69.06 80 ARG A O 1
ATOM 664 N N . LEU A 1 81 ? 9.646 4.496 -23.122 1.00 70.62 81 LEU A N 1
ATOM 665 C CA . LEU A 1 81 ? 9.406 5.316 -24.311 1.00 70.62 81 LEU A CA 1
ATOM 666 C C . LEU A 1 81 ? 10.688 5.938 -24.877 1.00 70.62 81 LEU A C 1
ATOM 668 O O . LEU A 1 81 ? 10.604 6.702 -25.833 1.00 70.62 81 LEU A O 1
ATOM 672 N N . ASP A 1 82 ? 11.842 5.641 -24.272 1.00 67.31 82 ASP A N 1
ATOM 673 C CA . ASP A 1 82 ? 13.148 6.197 -24.625 1.00 67.31 82 ASP A CA 1
ATOM 674 C C . ASP A 1 82 ? 13.125 7.729 -24.795 1.00 67.31 82 ASP A C 1
ATOM 676 O O . ASP A 1 82 ? 13.740 8.315 -25.678 1.00 67.31 82 ASP A O 1
ATOM 680 N N . ILE A 1 83 ? 12.379 8.417 -23.926 1.00 63.22 83 ILE A N 1
ATOM 681 C CA . ILE A 1 83 ? 12.191 9.875 -24.002 1.00 63.22 83 ILE A CA 1
ATOM 682 C C . ILE A 1 83 ? 13.536 10.615 -23.876 1.00 63.22 83 ILE A C 1
ATOM 684 O O . ILE A 1 83 ? 13.690 11.714 -24.407 1.00 63.22 83 ILE A O 1
ATOM 688 N N . SER A 1 84 ? 14.530 10.000 -23.226 1.00 59.88 84 SER A N 1
ATOM 689 C CA . SER A 1 84 ? 15.909 10.496 -23.184 1.00 59.88 84 SER A CA 1
ATOM 690 C C . SER A 1 84 ? 16.544 10.633 -24.563 1.00 59.88 84 SER A C 1
ATOM 692 O O . SER A 1 84 ? 17.214 11.637 -24.806 1.00 59.88 84 SER A O 1
ATOM 694 N N . SER A 1 85 ? 16.325 9.667 -25.461 1.00 60.56 85 SER A N 1
ATOM 695 C CA . SER A 1 85 ? 16.897 9.703 -26.810 1.00 60.56 85 SER A CA 1
ATOM 696 C C . SER A 1 85 ? 16.206 10.755 -27.682 1.00 60.56 85 SER A C 1
ATOM 698 O O . SER A 1 85 ? 16.854 11.418 -28.485 1.00 60.56 85 SER A O 1
ATOM 700 N N . ILE A 1 86 ? 14.911 10.995 -27.450 1.00 60.81 86 ILE A N 1
ATOM 701 C CA . ILE A 1 86 ? 14.108 12.002 -28.163 1.00 60.81 86 ILE A CA 1
ATOM 702 C C . ILE A 1 86 ? 14.443 13.436 -27.721 1.00 60.81 86 ILE A C 1
ATOM 704 O O . ILE A 1 86 ? 14.403 14.357 -28.534 1.00 60.81 86 ILE A O 1
ATOM 708 N N . LEU A 1 87 ? 14.770 13.647 -26.443 1.00 63.84 87 LEU A N 1
ATOM 709 C CA . LEU A 1 87 ? 15.038 14.979 -25.886 1.00 63.84 87 LEU A CA 1
ATOM 710 C C . LEU A 1 87 ? 16.530 15.354 -25.843 1.00 63.84 87 LEU A C 1
ATOM 712 O O . LEU A 1 87 ? 16.845 16.458 -25.405 1.00 63.84 87 LEU A O 1
ATOM 716 N N . ASN A 1 88 ? 17.447 14.477 -26.282 1.00 60.56 88 ASN A N 1
ATOM 717 C CA . ASN A 1 88 ? 18.906 14.648 -26.138 1.00 60.56 88 ASN A CA 1
ATOM 718 C C . ASN A 1 88 ? 19.343 14.981 -24.694 1.00 60.56 88 ASN A C 1
ATOM 720 O O . ASN A 1 88 ? 20.336 15.673 -24.470 1.00 60.56 88 ASN A O 1
ATOM 724 N N . ILE A 1 89 ? 18.595 14.504 -23.697 1.00 62.69 89 ILE A N 1
ATOM 725 C CA . ILE A 1 89 ? 18.927 14.695 -22.284 1.00 62.69 89 ILE A CA 1
ATOM 726 C C . ILE A 1 89 ? 19.702 13.461 -21.830 1.00 62.69 89 ILE A C 1
ATOM 728 O O . ILE A 1 89 ? 19.146 12.362 -21.754 1.00 62.69 89 ILE A O 1
ATOM 732 N N . GLU A 1 90 ? 20.980 13.639 -21.491 1.00 57.28 90 GLU A N 1
ATOM 733 C CA . GLU A 1 90 ? 21.778 12.596 -20.847 1.00 57.28 90 GLU A CA 1
ATOM 734 C C . GLU A 1 90 ? 21.229 12.312 -19.440 1.00 57.28 90 GLU A C 1
ATOM 736 O O . GLU A 1 90 ? 21.610 12.920 -18.441 1.00 57.28 90 GLU A O 1
ATOM 741 N N . MET A 1 91 ? 20.336 11.326 -19.342 1.00 55.34 91 MET A N 1
ATOM 742 C CA . MET A 1 91 ? 19.820 10.817 -18.062 1.00 55.34 91 MET A CA 1
ATOM 743 C C . MET A 1 91 ? 20.892 10.092 -17.225 1.00 55.34 91 MET A C 1
ATOM 745 O O . MET A 1 91 ? 20.617 9.675 -16.099 1.00 55.34 91 MET A O 1
ATOM 749 N N . ALA A 1 92 ? 22.121 9.971 -17.741 1.00 52.12 92 ALA A N 1
ATOM 750 C CA . ALA A 1 92 ? 23.263 9.343 -17.078 1.00 52.12 92 ALA A CA 1
ATOM 751 C C . ALA A 1 92 ? 23.623 9.995 -15.728 1.00 52.12 92 ALA A C 1
ATOM 753 O O . ALA A 1 92 ? 24.149 9.319 -14.850 1.00 52.12 92 ALA A O 1
ATOM 754 N N . ALA A 1 93 ? 23.296 11.276 -15.521 1.00 49.94 93 ALA A N 1
ATOM 755 C CA . ALA A 1 93 ? 23.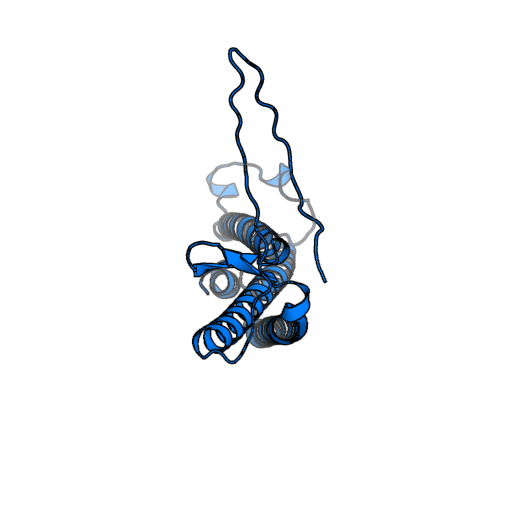552 11.962 -14.251 1.00 49.94 93 ALA A CA 1
ATOM 756 C C . ALA A 1 93 ? 22.538 11.619 -13.139 1.00 49.94 93 ALA A C 1
ATOM 758 O O . ALA A 1 93 ? 22.840 11.796 -11.961 1.00 49.94 93 ALA A O 1
ATOM 759 N N . PHE A 1 94 ? 21.340 11.131 -13.488 1.00 51.19 94 PHE A N 1
ATOM 760 C CA . PHE A 1 94 ? 20.270 10.833 -12.522 1.00 51.19 94 PHE A CA 1
ATOM 761 C C . PHE A 1 94 ? 20.082 9.331 -12.269 1.00 51.19 94 PHE A C 1
ATOM 763 O O . PHE A 1 94 ? 19.386 8.927 -11.336 1.00 51.19 94 PHE A O 1
ATOM 770 N N . VAL A 1 95 ? 20.693 8.493 -13.105 1.00 49.44 95 VAL A N 1
ATOM 771 C CA . VAL A 1 95 ? 20.512 7.043 -13.110 1.00 49.44 95 VAL A CA 1
ATOM 772 C C . VAL A 1 95 ? 21.881 6.410 -12.911 1.00 49.44 95 VAL A C 1
ATOM 774 O O . VAL A 1 95 ? 22.760 6.563 -13.753 1.00 49.44 95 VAL A O 1
ATOM 777 N N . LEU A 1 96 ? 22.059 5.711 -11.784 1.00 45.41 96 LEU A N 1
ATOM 778 C CA . LEU A 1 96 ? 23.293 4.988 -11.463 1.00 45.41 96 LEU A CA 1
ATOM 779 C C . LEU A 1 96 ? 23.767 4.153 -12.673 1.00 45.41 96 LEU A C 1
ATOM 781 O O . LEU A 1 96 ? 22.970 3.376 -13.205 1.00 45.41 96 LEU A O 1
ATOM 785 N N . PRO A 1 97 ? 25.045 4.248 -13.081 1.00 45.94 97 PRO A N 1
ATOM 786 C CA . PRO A 1 97 ? 25.567 3.507 -14.217 1.00 45.94 97 PRO A CA 1
ATOM 787 C C . PRO A 1 97 ? 25.844 2.067 -13.777 1.00 45.94 97 PRO A C 1
ATOM 789 O O . PRO A 1 97 ? 26.941 1.737 -13.331 1.00 45.94 97 PRO A O 1
ATOM 792 N N . ILE A 1 98 ? 24.836 1.198 -13.846 1.00 44.84 98 ILE A N 1
ATOM 793 C CA . ILE A 1 98 ? 24.997 -0.239 -13.603 1.00 44.84 98 ILE A CA 1
ATOM 794 C C . ILE A 1 98 ? 24.275 -0.989 -14.720 1.00 44.84 98 ILE A C 1
ATOM 796 O O . ILE A 1 98 ? 23.112 -0.730 -15.016 1.00 44.84 98 ILE A O 1
ATOM 800 N N . TYR A 1 99 ? 24.989 -1.920 -15.355 1.00 42.06 99 TYR A N 1
ATOM 801 C CA . TYR A 1 99 ? 24.474 -2.817 -16.387 1.00 42.06 99 TYR A CA 1
ATOM 802 C C . TYR A 1 99 ? 23.063 -3.336 -16.033 1.00 42.06 99 TYR A C 1
ATOM 804 O O . TYR A 1 99 ? 22.856 -3.923 -14.972 1.00 42.06 99 TYR A O 1
ATOM 812 N N . ASN A 1 100 ? 22.120 -3.153 -16.966 1.00 55.34 100 ASN A N 1
ATOM 813 C CA . ASN A 1 100 ? 20.718 -3.597 -16.915 1.00 55.34 100 ASN A CA 1
ATOM 814 C C . ASN A 1 100 ? 19.731 -2.715 -16.102 1.00 55.34 100 ASN A C 1
ATOM 816 O O . ASN A 1 100 ? 18.929 -3.214 -15.305 1.00 55.34 100 ASN A O 1
ATOM 820 N N . ASN A 1 101 ? 19.740 -1.400 -16.372 1.00 66.25 101 ASN A N 1
ATOM 821 C CA . ASN A 1 101 ? 18.870 -0.359 -15.786 1.00 66.25 101 ASN A CA 1
ATOM 822 C C . ASN A 1 101 ? 17.388 -0.756 -15.621 1.00 66.25 101 ASN A C 1
ATOM 824 O O . ASN A 1 101 ? 16.760 -0.413 -14.620 1.00 66.25 101 ASN A O 1
ATOM 828 N N . PHE A 1 102 ? 16.818 -1.511 -16.565 1.00 69.88 102 PHE A N 1
ATOM 829 C CA . PHE A 1 102 ? 15.398 -1.872 -16.527 1.00 69.88 102 PHE A CA 1
ATOM 830 C C . PHE A 1 102 ? 15.065 -2.915 -15.447 1.00 69.88 102 PHE A C 1
ATOM 832 O O . PHE A 1 102 ? 14.037 -2.819 -14.777 1.00 69.88 102 PHE A O 1
ATOM 839 N N . SER A 1 103 ? 15.963 -3.875 -15.203 1.00 75.12 103 SER A N 1
ATOM 840 C CA . SER A 1 103 ? 15.753 -4.918 -14.187 1.00 75.12 103 SER A CA 1
ATOM 841 C C . SER A 1 103 ? 15.757 -4.340 -12.768 1.00 75.12 103 SER A C 1
ATOM 843 O O . SER A 1 103 ? 14.957 -4.741 -11.923 1.00 75.12 103 SER A O 1
ATOM 845 N N . ILE A 1 104 ? 16.605 -3.337 -12.517 1.00 77.62 104 ILE A N 1
ATOM 846 C CA . ILE A 1 104 ? 16.663 -2.623 -11.235 1.00 77.62 104 ILE A CA 1
ATOM 847 C C . ILE A 1 104 ? 15.351 -1.864 -10.984 1.00 77.62 104 ILE A C 1
ATOM 849 O O . ILE A 1 104 ? 14.803 -1.930 -9.883 1.00 77.62 104 ILE A O 1
ATOM 853 N N . ILE A 1 105 ? 14.793 -1.206 -12.007 1.00 77.94 105 ILE A N 1
ATOM 854 C CA . ILE A 1 105 ? 13.507 -0.494 -11.910 1.00 77.94 105 ILE A CA 1
ATOM 855 C C . ILE A 1 105 ? 12.363 -1.452 -11.558 1.00 77.94 105 ILE A C 1
ATOM 857 O O . ILE A 1 105 ? 11.502 -1.096 -10.747 1.00 77.94 105 ILE A O 1
ATOM 861 N N . ILE A 1 106 ? 12.360 -2.669 -12.114 1.00 81.44 106 ILE A N 1
ATOM 862 C CA . ILE A 1 106 ? 11.381 -3.714 -11.776 1.00 81.44 106 ILE A CA 1
ATOM 863 C C . ILE A 1 106 ? 11.524 -4.135 -10.307 1.00 81.44 106 ILE A C 1
ATOM 865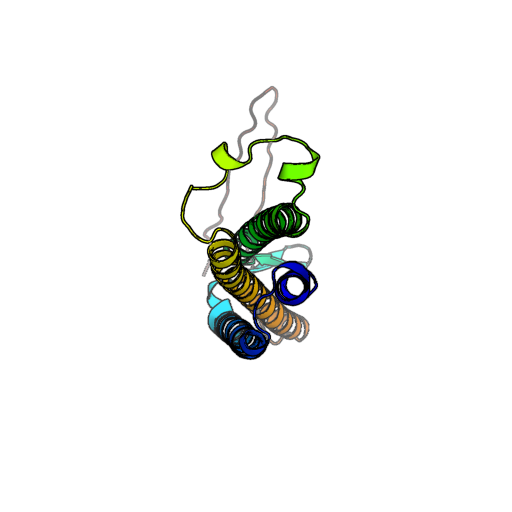 O O . ILE A 1 106 ? 10.524 -4.197 -9.592 1.00 81.44 106 ILE A O 1
ATOM 869 N N . ILE A 1 107 ? 12.746 -4.375 -9.822 1.00 84.12 107 ILE A N 1
ATOM 870 C CA . ILE A 1 107 ? 12.984 -4.774 -8.424 1.00 84.12 107 ILE A CA 1
ATOM 871 C C . ILE A 1 107 ? 12.544 -3.669 -7.458 1.00 84.12 107 ILE A C 1
ATOM 873 O O . ILE A 1 107 ? 11.780 -3.931 -6.528 1.00 84.12 107 ILE A O 1
ATOM 877 N N . ILE A 1 108 ? 12.969 -2.425 -7.699 1.00 83.69 108 ILE A N 1
ATOM 878 C CA . ILE A 1 108 ? 12.575 -1.263 -6.887 1.00 83.69 108 ILE A CA 1
ATOM 879 C C . ILE A 1 108 ? 11.051 -1.122 -6.890 1.00 83.69 108 ILE A C 1
ATOM 881 O O . ILE A 1 108 ? 10.431 -0.941 -5.845 1.00 83.69 108 ILE A O 1
ATOM 885 N N . THR A 1 109 ? 10.429 -1.271 -8.057 1.00 85.94 109 THR A N 1
ATOM 886 C CA . THR A 1 109 ? 8.974 -1.274 -8.202 1.00 85.94 109 THR A CA 1
ATOM 887 C C . THR A 1 109 ? 8.304 -2.310 -7.309 1.00 85.94 109 THR A C 1
ATOM 889 O O . THR A 1 109 ? 7.380 -1.959 -6.579 1.00 85.94 109 THR A O 1
ATOM 892 N N . ILE A 1 110 ? 8.784 -3.555 -7.326 1.00 87.75 110 ILE A N 1
ATOM 893 C CA . ILE A 1 110 ? 8.220 -4.638 -6.520 1.00 87.75 110 ILE A CA 1
ATOM 894 C C . ILE A 1 110 ? 8.313 -4.307 -5.027 1.00 87.75 110 ILE A C 1
ATOM 896 O O . ILE A 1 110 ? 7.332 -4.473 -4.302 1.00 87.75 110 ILE A O 1
ATOM 900 N N . VAL A 1 111 ? 9.460 -3.797 -4.569 1.00 88.31 111 VAL A N 1
ATOM 901 C CA . VAL A 1 111 ? 9.663 -3.388 -3.169 1.00 88.31 111 VAL A CA 1
ATOM 902 C C . VAL A 1 111 ? 8.666 -2.300 -2.771 1.00 88.31 111 VAL A C 1
ATOM 904 O O . VAL A 1 111 ? 7.985 -2.429 -1.752 1.00 88.31 111 VAL A O 1
ATOM 907 N N . PHE A 1 112 ? 8.530 -1.252 -3.585 1.00 87.31 112 PHE A N 1
ATOM 908 C CA . PHE A 1 112 ? 7.600 -0.162 -3.299 1.00 87.31 112 PHE A CA 1
ATOM 909 C C . PHE A 1 112 ? 6.133 -0.589 -3.394 1.00 87.31 112 PHE A C 1
ATOM 911 O O . PHE A 1 112 ? 5.322 -0.069 -2.631 1.00 87.31 112 PHE A O 1
ATOM 918 N N . ASP A 1 113 ? 5.781 -1.551 -4.249 1.00 87.56 113 ASP A N 1
ATOM 919 C CA . ASP A 1 113 ? 4.433 -2.125 -4.296 1.00 87.56 113 ASP A CA 1
ATOM 920 C C . ASP A 1 113 ? 4.098 -2.895 -3.017 1.00 87.56 113 ASP A C 1
ATOM 922 O O . ASP A 1 113 ? 3.017 -2.701 -2.458 1.00 87.56 113 ASP A O 1
ATOM 926 N N . PHE A 1 114 ? 5.027 -3.704 -2.497 1.00 89.38 114 PHE A N 1
ATOM 927 C CA . PHE A 1 114 ? 4.849 -4.353 -1.195 1.00 89.38 114 PHE A CA 1
ATOM 928 C C . PHE A 1 114 ? 4.689 -3.328 -0.069 1.00 89.38 114 PHE A C 1
ATOM 930 O O . PHE A 1 114 ? 3.812 -3.485 0.780 1.00 89.38 114 PHE A O 1
ATOM 937 N N . MET A 1 115 ? 5.483 -2.256 -0.099 1.00 88.06 115 MET A N 1
ATOM 938 C CA . MET A 1 115 ? 5.388 -1.127 0.830 1.00 88.06 115 MET A CA 1
ATOM 939 C C . MET A 1 115 ? 4.023 -0.419 0.737 1.00 88.06 115 MET A C 1
ATOM 941 O O . MET A 1 115 ? 3.409 -0.053 1.737 1.00 88.06 115 MET A O 1
ATOM 945 N N . LEU A 1 116 ? 3.494 -0.262 -0.475 1.00 88.44 116 LEU A N 1
ATOM 946 C CA . LEU A 1 116 ? 2.214 0.401 -0.711 1.00 88.44 116 LEU A CA 1
ATOM 947 C C . LEU A 1 116 ? 1.045 -0.471 -0.251 1.00 88.44 116 LEU A C 1
ATOM 949 O O . LEU A 1 116 ? 0.080 0.021 0.339 1.00 88.44 116 LEU A O 1
ATOM 953 N N . LEU A 1 117 ? 1.132 -1.775 -0.507 1.00 89.81 117 LEU A N 1
ATOM 954 C CA . LEU A 1 117 ? 0.135 -2.760 -0.104 1.00 89.81 117 LEU A CA 1
ATOM 955 C C . LEU A 1 117 ? 0.117 -2.974 1.406 1.00 89.81 117 LEU A C 1
ATOM 957 O O . LEU A 1 117 ? -0.972 -3.068 1.972 1.00 89.81 117 LEU A O 1
ATOM 961 N N . SER A 1 118 ? 1.274 -2.987 2.069 1.00 88.00 118 SER A N 1
ATOM 962 C CA . SER A 1 118 ? 1.333 -3.043 3.529 1.00 88.00 118 SER A CA 1
ATOM 963 C C . SER A 1 118 ? 0.703 -1.794 4.148 1.00 88.00 118 SER A C 1
ATOM 965 O O . SER A 1 118 ? -0.162 -1.921 5.013 1.00 88.00 118 SER A O 1
ATOM 967 N N . GLY A 1 119 ? 1.013 -0.595 3.637 1.00 85.44 119 GLY A N 1
ATOM 968 C CA . GLY A 1 119 ? 0.391 0.657 4.082 1.00 85.44 119 GLY A CA 1
ATOM 969 C C . GLY A 1 119 ? -1.132 0.666 3.913 1.00 85.44 119 GLY A C 1
ATOM 970 O O . GLY A 1 119 ? -1.866 0.997 4.847 1.00 85.44 119 GLY A O 1
ATOM 971 N N . LYS A 1 120 ? -1.628 0.221 2.751 1.00 86.94 120 LYS A N 1
ATOM 972 C CA . LYS A 1 120 ? -3.072 0.078 2.496 1.00 86.94 120 LYS A CA 1
ATOM 973 C C . LYS A 1 120 ? -3.732 -0.958 3.395 1.00 86.94 120 LYS A C 1
ATOM 975 O O . LYS A 1 120 ? -4.823 -0.703 3.896 1.00 86.94 120 LYS A O 1
ATOM 980 N N . GLY A 1 121 ? -3.093 -2.110 3.590 1.00 86.75 121 GLY A N 1
ATOM 981 C CA . GLY A 1 121 ? -3.586 -3.158 4.482 1.00 86.75 121 GLY A CA 1
ATOM 982 C C . GLY A 1 121 ? -3.709 -2.641 5.913 1.00 86.75 121 GLY A C 1
ATOM 983 O O . GLY A 1 121 ? -4.762 -2.788 6.532 1.00 86.75 121 GLY A O 1
ATOM 984 N N . LEU A 1 122 ? -2.682 -1.936 6.401 1.00 86.81 122 LEU A N 1
ATOM 985 C CA . LEU A 1 122 ? -2.692 -1.310 7.721 1.00 86.81 122 LEU A CA 1
ATOM 986 C C . LEU A 1 122 ? -3.853 -0.318 7.879 1.00 86.81 122 LEU A C 1
ATOM 988 O O . LEU A 1 122 ? -4.611 -0.425 8.843 1.00 86.81 122 LEU A O 1
ATOM 992 N N . MET A 1 123 ? -4.043 0.601 6.929 1.00 85.19 123 MET A N 1
ATOM 993 C CA . MET A 1 123 ? -5.171 1.541 6.952 1.00 85.19 123 MET A CA 1
ATOM 994 C C . MET A 1 123 ? -6.527 0.841 6.929 1.00 85.19 123 MET A C 1
ATOM 996 O O . MET A 1 123 ? -7.396 1.154 7.741 1.00 85.19 123 MET A O 1
ATOM 1000 N N . ALA A 1 124 ? -6.707 -0.111 6.012 1.00 86.94 124 ALA A N 1
ATOM 1001 C CA . ALA A 1 124 ? -7.961 -0.836 5.867 1.00 86.94 124 ALA A CA 1
ATOM 1002 C C . ALA A 1 124 ? -8.320 -1.585 7.158 1.00 86.94 124 ALA A C 1
ATOM 1004 O O . ALA A 1 124 ? -9.467 -1.534 7.599 1.00 86.94 124 ALA A O 1
ATOM 1005 N N . GLY A 1 125 ? -7.336 -2.217 7.806 1.00 85.19 125 GLY A N 1
ATOM 1006 C CA . GLY A 1 125 ? -7.533 -2.878 9.095 1.00 85.19 125 GLY A CA 1
ATOM 1007 C C . GLY A 1 125 ? -7.910 -1.910 10.222 1.00 85.19 125 GLY A C 1
ATOM 1008 O O . GLY A 1 125 ? -8.841 -2.199 10.975 1.00 85.19 125 GLY A O 1
ATOM 1009 N N . LEU A 1 126 ? -7.265 -0.736 10.295 1.00 83.06 126 LEU A N 1
ATOM 1010 C CA . LEU A 1 126 ? -7.601 0.313 11.270 1.00 83.06 126 LEU A CA 1
ATOM 1011 C C . LEU A 1 126 ? -9.030 0.824 11.067 1.00 83.06 126 LEU A C 1
ATOM 1013 O O . LEU A 1 126 ? -9.787 0.934 12.028 1.00 83.06 126 LEU A O 1
ATOM 1017 N N . HIS A 1 127 ? -9.418 1.099 9.819 1.00 84.25 127 HIS A N 1
ATOM 1018 C CA . HIS A 1 127 ? -10.760 1.576 9.483 1.00 84.25 127 HIS A CA 1
ATOM 1019 C C . HIS A 1 127 ? -11.827 0.521 9.789 1.00 84.25 127 HIS A C 1
ATOM 1021 O O . HIS A 1 127 ? -12.878 0.851 10.339 1.00 84.25 127 HIS A O 1
ATOM 1027 N N . LEU A 1 128 ? -11.552 -0.753 9.489 1.00 85.56 128 LEU A N 1
ATOM 1028 C CA . LEU A 1 128 ? -12.463 -1.855 9.794 1.00 85.56 128 LEU A CA 1
ATOM 1029 C C . LEU A 1 128 ? -12.697 -1.983 11.302 1.00 85.56 128 LEU A C 1
ATOM 1031 O O . LEU A 1 128 ? -13.837 -2.164 11.738 1.00 85.56 128 LEU A O 1
ATOM 1035 N N . ARG A 1 129 ? -11.636 -1.873 12.108 1.00 83.75 129 ARG A N 1
ATOM 1036 C CA . ARG A 1 129 ? -11.777 -1.887 13.563 1.00 83.75 129 ARG A CA 1
ATOM 1037 C C . ARG A 1 129 ? -12.507 -0.652 14.072 1.00 83.75 129 ARG A C 1
ATOM 1039 O O . ARG A 1 129 ? -13.409 -0.783 14.894 1.00 83.75 129 ARG A O 1
ATOM 1046 N N . MET A 1 130 ? -12.161 0.526 13.559 1.00 81.56 130 MET A N 1
ATOM 1047 C CA . MET A 1 130 ? -12.820 1.772 13.933 1.00 81.56 130 MET A CA 1
ATOM 1048 C C . MET A 1 130 ? -14.329 1.685 13.715 1.00 81.56 130 MET A C 1
ATOM 1050 O O . MET A 1 130 ? -15.099 2.012 14.612 1.00 81.56 130 MET A O 1
ATOM 1054 N N . TYR A 1 131 ? -14.750 1.156 12.567 1.00 83.75 131 TYR A N 1
ATOM 1055 C CA . TYR A 1 131 ? -16.158 0.925 12.268 1.00 83.75 131 TYR A CA 1
ATOM 1056 C C . TYR A 1 131 ? -16.833 -0.026 13.273 1.00 83.75 131 TYR A C 1
ATOM 1058 O O . TYR A 1 131 ? -17.961 0.225 13.697 1.00 83.75 131 TYR A O 1
ATOM 1066 N N 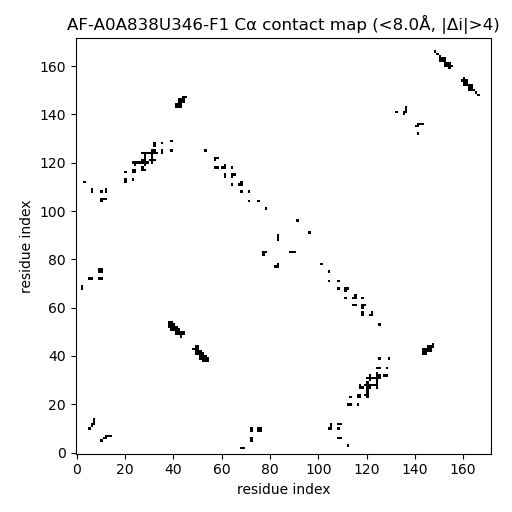. LYS A 1 132 ? -16.146 -1.097 13.702 1.00 84.62 132 LYS A N 1
ATOM 1067 C CA . LYS A 1 132 ? -16.667 -2.020 14.726 1.00 84.62 132 LYS A CA 1
ATOM 1068 C C . LYS A 1 132 ? -16.885 -1.328 16.072 1.00 84.62 132 LYS A C 1
ATOM 1070 O O . LYS A 1 132 ? -17.980 -1.450 16.613 1.00 84.62 132 LYS A O 1
ATOM 1075 N N . HIS A 1 133 ? -15.892 -0.594 16.576 1.00 79.81 133 HIS A N 1
ATOM 1076 C CA . HIS A 1 133 ? -16.028 0.162 17.830 1.00 79.81 133 HIS A CA 1
ATOM 1077 C C . HIS A 1 133 ? -17.123 1.220 17.723 1.00 79.81 133 HIS A C 1
ATOM 1079 O O . HIS A 1 133 ? -17.984 1.312 18.587 1.00 79.81 133 HIS A O 1
ATOM 1085 N N . TYR A 1 134 ? -17.185 1.948 16.608 1.00 78.56 134 TYR A N 1
ATOM 1086 C CA . TYR A 1 134 ? -18.230 2.945 16.390 1.00 78.56 134 TYR A CA 1
ATOM 1087 C C . TYR A 1 134 ? -19.639 2.336 16.454 1.00 78.56 134 TYR A C 1
ATOM 1089 O O . TYR A 1 134 ? -20.527 2.870 17.117 1.00 78.56 134 TYR A O 1
ATOM 1097 N N . LYS A 1 135 ? -19.838 1.164 15.837 1.00 81.38 135 LYS A N 1
ATOM 1098 C CA . LYS A 1 135 ? -21.101 0.419 15.919 1.00 81.38 135 LYS A CA 1
ATOM 1099 C C . LYS A 1 135 ? -21.421 -0.031 17.350 1.00 81.38 135 LYS A C 1
ATOM 1101 O O . LYS A 1 135 ? -22.583 0.015 17.750 1.00 81.38 135 LYS A O 1
ATOM 1106 N N . LEU A 1 136 ? -20.418 -0.464 18.117 1.00 80.81 136 LEU A N 1
ATOM 1107 C CA . LEU A 1 136 ? -20.594 -0.875 19.513 1.00 80.81 136 LEU A CA 1
ATOM 1108 C C . LEU A 1 136 ? -20.973 0.307 20.412 1.00 80.81 136 LEU A C 1
ATOM 1110 O O . LEU A 1 136 ? -21.931 0.181 21.179 1.00 80.81 136 LEU A O 1
ATOM 1114 N N . ILE A 1 137 ? -20.308 1.453 20.246 1.00 77.75 137 ILE A N 1
ATOM 1115 C CA . ILE A 1 137 ? -20.601 2.708 20.952 1.00 77.75 137 ILE A CA 1
ATOM 1116 C C . ILE A 1 137 ? -22.035 3.167 20.661 1.00 77.75 137 ILE A C 1
ATOM 1118 O O . ILE A 1 137 ? -22.797 3.409 21.594 1.00 77.75 137 ILE A O 1
ATOM 1122 N N . LEU A 1 138 ? -22.444 3.208 19.386 1.00 76.88 138 LEU A N 1
ATOM 1123 C CA . LEU A 1 138 ? -23.816 3.569 18.997 1.00 76.88 138 LEU A CA 1
ATOM 1124 C C . LEU A 1 138 ? -24.869 2.604 19.559 1.00 76.88 138 LEU A C 1
ATOM 1126 O O . LEU A 1 138 ? -25.987 3.011 19.853 1.00 76.88 138 LEU A O 1
ATOM 1130 N N . SER A 1 139 ? -24.519 1.325 19.724 1.00 78.50 139 SER A N 1
ATOM 1131 C CA . SER A 1 139 ? -25.404 0.322 20.330 1.00 78.50 139 SER A CA 1
ATOM 1132 C C . SER A 1 139 ? -25.408 0.329 21.866 1.00 78.50 139 SER A C 1
ATOM 1134 O O . SER A 1 139 ? -26.047 -0.531 22.469 1.00 78.50 139 SER A O 1
ATOM 1136 N N . GLY A 1 140 ? -24.671 1.247 22.505 1.00 72.50 140 GLY A N 1
ATOM 1137 C CA . GLY A 1 140 ? -24.561 1.355 23.964 1.00 72.50 140 GLY A CA 1
ATOM 1138 C C . GLY A 1 140 ? -23.774 0.222 24.634 1.00 72.50 140 GLY A C 1
ATOM 1139 O O . GLY A 1 140 ? -23.791 0.103 25.857 1.00 72.50 140 GLY A O 1
ATOM 1140 N N . LYS A 1 141 ? -23.091 -0.625 23.853 1.00 72.69 141 LYS A N 1
ATOM 1141 C CA . LYS A 1 141 ? -22.354 -1.806 24.343 1.00 72.69 141 LYS A CA 1
ATOM 1142 C C . LYS A 1 141 ? -20.911 -1.504 24.744 1.00 72.69 141 LYS A C 1
ATOM 1144 O O . LYS A 1 141 ? -20.254 -2.360 25.326 1.00 72.69 141 LYS A O 1
ATOM 1149 N N . GLU A 1 142 ? -20.423 -0.307 24.436 1.00 70.44 142 GLU A N 1
ATOM 1150 C CA . GLU A 1 142 ? -19.065 0.138 24.733 1.00 70.44 142 GLU A CA 1
ATOM 1151 C C . GLU A 1 142 ? -19.108 1.541 25.351 1.00 70.44 142 GLU A C 1
ATOM 1153 O O . GLU A 1 142 ? -19.736 2.448 24.802 1.00 70.44 142 GLU A O 1
ATOM 1158 N N . LYS A 1 143 ? -18.486 1.705 26.526 1.00 61.56 143 LYS A N 1
ATOM 1159 C CA . LYS A 1 143 ? -18.428 2.981 27.255 1.00 61.56 143 LYS A CA 1
ATOM 1160 C C . LYS A 1 143 ? -17.145 3.721 26.884 1.00 61.56 143 LYS A C 1
ATOM 1162 O O . LYS A 1 143 ? -16.068 3.136 26.917 1.00 61.56 143 LYS A O 1
ATOM 1167 N N . LEU A 1 144 ? -17.276 5.000 26.540 1.00 61.69 144 LEU A N 1
ATOM 1168 C CA . LEU A 1 144 ? -16.149 5.878 26.232 1.00 61.69 144 LEU A CA 1
ATOM 1169 C C . LEU A 1 144 ? -15.661 6.606 27.481 1.00 61.69 144 LEU A C 1
ATOM 1171 O O . LEU A 1 144 ? -16.465 6.999 28.325 1.00 61.69 144 LEU A O 1
ATOM 1175 N N . ASP A 1 145 ? -14.350 6.819 27.547 1.00 54.84 145 ASP A N 1
ATOM 1176 C CA . ASP A 1 145 ? -13.717 7.640 28.573 1.00 54.84 145 ASP A CA 1
ATOM 1177 C C . ASP A 1 145 ? -13.846 9.131 28.203 1.00 54.84 145 ASP A C 1
ATOM 1179 O O . ASP A 1 145 ? -13.614 9.532 27.052 1.00 54.84 145 ASP A O 1
ATOM 1183 N N . TYR A 1 146 ? -14.265 9.960 29.159 1.00 48.34 146 TYR A N 1
ATOM 1184 C CA . TYR A 1 146 ? -14.489 11.389 28.941 1.00 48.34 146 TYR A CA 1
ATOM 1185 C C . TYR A 1 146 ? -13.165 12.139 29.113 1.00 48.34 146 TYR A C 1
ATOM 1187 O O . TYR A 1 146 ? -12.692 12.336 30.228 1.00 48.34 146 TYR A O 1
ATOM 1195 N N . ARG A 1 147 ? -12.568 12.625 28.018 1.00 48.97 147 ARG A N 1
ATOM 1196 C CA . ARG A 1 147 ? -11.461 13.594 28.092 1.00 48.97 147 ARG A CA 1
ATOM 1197 C C . ARG A 1 147 ? -11.958 14.985 27.737 1.00 48.97 147 ARG A C 1
ATOM 1199 O O . ARG A 1 147 ? -12.118 15.310 26.564 1.00 48.97 147 ARG A O 1
ATOM 1206 N N . GLN A 1 148 ? -12.145 15.823 28.754 1.00 38.97 148 GLN A N 1
ATOM 1207 C CA . GLN A 1 148 ? -12.372 17.253 28.562 1.00 38.97 148 GLN A CA 1
ATOM 1208 C C . GLN A 1 148 ? -11.038 17.935 28.236 1.00 38.97 148 GLN A C 1
ATOM 1210 O O . GLN A 1 148 ? -10.201 18.142 29.112 1.00 38.97 148 GLN A O 1
ATOM 1215 N N . VAL A 1 149 ? -10.816 18.267 26.962 1.00 40.69 149 VAL A N 1
ATOM 1216 C CA . VAL A 1 149 ? -9.729 19.171 26.563 1.00 40.69 149 VAL A CA 1
ATOM 1217 C C . VAL A 1 149 ? -10.330 20.562 26.396 1.00 40.69 149 VAL A C 1
ATOM 1219 O O . VAL A 1 149 ? -10.775 20.931 25.313 1.00 40.69 149 VAL A O 1
ATOM 1222 N N . PHE A 1 150 ? -10.367 21.338 27.480 1.00 36.94 150 PHE A N 1
ATOM 1223 C CA . PHE A 1 150 ? -10.682 22.761 27.388 1.00 36.94 150 PHE A CA 1
ATOM 1224 C C . PHE A 1 150 ? -9.449 23.516 26.895 1.00 36.94 150 PHE A C 1
ATOM 1226 O O . PHE A 1 150 ? -8.467 23.671 27.621 1.00 36.94 150 PHE A O 1
ATOM 1233 N N . TYR A 1 151 ? -9.504 24.031 25.670 1.00 36.75 151 TYR A N 1
ATOM 1234 C CA . TYR A 1 151 ? -8.602 25.099 25.253 1.00 36.75 151 TYR A CA 1
ATOM 1235 C C . TYR A 1 151 ? -9.196 26.432 25.718 1.00 36.75 151 TYR A C 1
ATOM 1237 O O . TYR A 1 151 ? -9.955 27.064 24.989 1.00 36.75 151 TYR A O 1
ATOM 1245 N N . GLN A 1 152 ? -8.865 26.878 26.933 1.00 32.69 152 GLN A N 1
ATOM 1246 C CA . GLN A 1 152 ? -9.084 28.282 27.287 1.00 32.69 152 GLN A CA 1
ATOM 1247 C C . GLN A 1 152 ? -8.007 29.129 26.604 1.00 32.69 152 GLN A C 1
ATOM 1249 O O . GLN A 1 152 ? -6.860 29.191 27.047 1.00 32.69 152 GLN A O 1
ATOM 1254 N N . ILE A 1 153 ? -8.378 29.782 25.505 1.00 37.66 153 ILE A N 1
ATOM 1255 C CA . ILE A 1 153 ? -7.596 30.879 24.936 1.00 37.66 153 ILE A CA 1
ATOM 1256 C C . ILE A 1 153 ? -8.010 32.135 25.706 1.00 37.66 153 ILE A C 1
ATOM 1258 O O . ILE A 1 153 ? -9.021 32.757 25.398 1.00 37.66 153 ILE A O 1
ATOM 1262 N N . SER A 1 154 ? -7.259 32.482 26.751 1.00 38.16 154 SER A N 1
ATOM 1263 C CA . SER A 1 154 ? -7.394 33.791 27.393 1.00 38.16 154 SER A CA 1
ATOM 1264 C C . SER A 1 154 ? -6.527 34.781 26.623 1.00 38.16 154 SER A C 1
ATOM 1266 O O . SER A 1 154 ? -5.298 34.690 26.637 1.00 38.16 154 SER A O 1
ATOM 1268 N N . ILE A 1 155 ? -7.177 35.700 25.910 1.00 36.84 155 ILE A N 1
ATOM 1269 C CA . ILE A 1 155 ? -6.522 36.875 25.341 1.00 36.84 155 ILE A CA 1
ATOM 1270 C C . ILE A 1 155 ? -6.365 37.855 26.503 1.00 36.84 155 ILE A C 1
ATOM 1272 O O . ILE A 1 155 ? -7.345 38.450 26.944 1.00 36.84 155 ILE A O 1
ATOM 1276 N N . LYS A 1 156 ? -5.151 37.970 27.046 1.00 42.47 156 LYS A N 1
ATOM 1277 C CA . LYS A 1 156 ? -4.795 39.099 27.909 1.00 42.47 156 LYS A CA 1
ATOM 1278 C C . LYS A 1 156 ? -4.350 40.244 27.010 1.00 42.47 156 LYS A C 1
ATOM 1280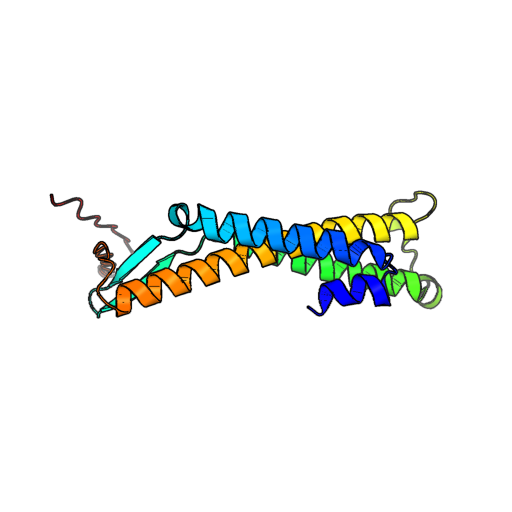 O O . LYS A 1 156 ? -3.569 40.019 26.085 1.00 42.47 156 LYS A O 1
ATOM 1285 N N . ASP A 1 157 ? -4.896 41.422 27.282 1.00 49.31 157 ASP A N 1
ATOM 1286 C CA . ASP A 1 157 ? -4.719 42.660 26.530 1.00 49.31 157 ASP A CA 1
ATOM 1287 C C . ASP A 1 157 ? -3.296 42.845 25.990 1.00 49.31 157 ASP A C 1
ATOM 1289 O O . ASP A 1 157 ? -2.321 42.813 26.738 1.00 49.31 157 ASP A O 1
ATOM 1293 N N . GLY A 1 158 ? -3.202 43.052 24.674 1.00 52.47 158 GLY A N 1
ATOM 1294 C CA . GLY A 1 158 ? -1.992 43.514 23.999 1.00 52.47 158 GLY A CA 1
ATOM 1295 C C . GLY A 1 158 ? -0.824 42.521 23.978 1.00 52.47 158 GLY A C 1
ATOM 1296 O O . GLY A 1 158 ? 0.115 42.625 24.758 1.00 52.47 158 GLY A O 1
ATOM 1297 N N . ASN A 1 159 ? -0.804 41.659 22.958 1.00 48.28 159 ASN A N 1
ATOM 1298 C CA . ASN A 1 159 ? 0.403 41.034 22.391 1.00 48.28 159 ASN A CA 1
ATOM 1299 C C . ASN A 1 159 ? 1.072 39.823 23.074 1.00 48.28 159 ASN A C 1
ATOM 1301 O O . ASN A 1 159 ? 2.153 39.439 22.635 1.00 48.28 159 ASN A O 1
ATOM 1305 N N . ASN A 1 160 ? 0.448 39.125 24.031 1.00 44.66 160 ASN A N 1
ATOM 1306 C CA . ASN A 1 160 ? 0.975 37.824 24.480 1.00 44.66 160 ASN A CA 1
ATOM 1307 C C . ASN A 1 160 ? -0.087 36.716 24.529 1.00 44.66 160 ASN A C 1
ATOM 1309 O O . ASN A 1 160 ? -0.937 36.666 25.417 1.00 44.66 160 ASN A O 1
ATOM 1313 N N . ILE A 1 161 ? 0.005 35.776 23.580 1.00 44.53 161 ILE A N 1
ATOM 1314 C CA . ILE A 1 161 ? -0.804 34.551 23.548 1.00 44.53 161 ILE A CA 1
ATOM 1315 C C . ILE A 1 161 ? -0.138 33.519 24.460 1.00 44.53 161 ILE A C 1
ATOM 1317 O O . ILE A 1 161 ? 0.827 32.863 24.070 1.00 44.53 161 ILE A O 1
ATOM 1321 N N . SER A 1 162 ? -0.665 33.336 25.671 1.00 45.06 162 SER A N 1
ATOM 1322 C CA . SER A 1 162 ? -0.250 32.226 26.535 1.00 45.06 162 SER A CA 1
ATOM 1323 C C . SER A 1 162 ? -1.218 31.049 26.383 1.00 45.06 162 SER A C 1
ATOM 1325 O O . SER A 1 162 ? -2.402 31.149 26.698 1.00 45.06 162 SER A O 1
ATOM 1327 N N . LYS A 1 163 ? -0.725 29.915 25.867 1.00 42.59 163 LYS A N 1
ATOM 1328 C CA . LYS A 1 163 ? -1.466 28.645 25.846 1.00 42.59 163 LYS A CA 1
ATOM 1329 C C . LYS A 1 163 ? -1.215 27.923 27.164 1.00 42.59 163 LYS A C 1
ATOM 1331 O O . LYS A 1 163 ? -0.149 27.340 27.348 1.00 42.59 163 LYS A O 1
ATOM 1336 N N . LYS A 1 164 ? -2.183 27.943 28.081 1.00 39.97 164 LYS A N 1
ATOM 1337 C CA . LYS A 1 164 ? -2.113 27.144 29.309 1.00 39.97 164 LYS A CA 1
ATOM 1338 C C . LYS A 1 164 ? -2.896 25.850 29.113 1.00 39.97 164 LYS A C 1
ATOM 1340 O O . LYS A 1 164 ? -4.114 25.872 28.975 1.00 39.97 164 LYS A O 1
ATOM 1345 N N . ILE A 1 165 ? -2.188 24.723 29.085 1.00 41.38 165 ILE A N 1
ATOM 1346 C CA . ILE A 1 165 ? -2.806 23.395 29.103 1.00 41.38 165 ILE A CA 1
ATOM 1347 C C . ILE A 1 165 ? -3.220 23.126 30.550 1.00 41.38 165 ILE A C 1
ATOM 1349 O O . ILE A 1 165 ? -2.363 22.981 31.419 1.00 41.38 165 ILE A O 1
ATOM 1353 N N . ILE A 1 166 ? -4.522 23.086 30.818 1.00 41.56 166 ILE A N 1
ATOM 1354 C CA . ILE A 1 166 ? -5.048 22.631 32.106 1.00 41.56 166 ILE A CA 1
ATOM 1355 C C . ILE A 1 166 ? -5.503 21.188 31.904 1.00 41.56 166 ILE A C 1
ATOM 1357 O O . ILE A 1 166 ? -6.592 20.931 31.400 1.00 41.56 166 ILE A O 1
ATOM 1361 N N . THR A 1 167 ? -4.646 20.231 32.257 1.00 37.50 167 THR A N 1
ATOM 1362 C CA . THR A 1 167 ? -5.062 18.838 32.441 1.00 37.50 167 THR A CA 1
ATOM 1363 C C . THR A 1 167 ? -5.664 18.715 33.831 1.00 37.50 167 THR A C 1
ATOM 1365 O O . THR A 1 167 ? -4.936 18.782 34.822 1.00 37.50 167 THR A O 1
ATOM 1368 N N . ASN A 1 168 ? -6.982 18.550 33.922 1.00 37.12 168 ASN A N 1
ATOM 1369 C CA . ASN A 1 168 ? -7.604 18.197 35.190 1.00 37.12 168 ASN A CA 1
ATOM 1370 C C . ASN A 1 168 ? -7.371 16.693 35.420 1.00 37.12 168 ASN A C 1
ATOM 1372 O O . ASN A 1 168 ? -8.120 15.857 34.925 1.00 37.12 168 ASN A O 1
ATOM 1376 N N . ASN A 1 169 ? -6.281 16.347 36.112 1.00 37.47 169 ASN A N 1
ATOM 1377 C CA . ASN A 1 169 ? -5.942 14.972 36.513 1.00 37.47 169 ASN A CA 1
ATOM 1378 C C . ASN A 1 169 ? -6.750 14.530 37.745 1.00 37.47 169 ASN A C 1
ATOM 1380 O O . ASN A 1 169 ? -6.200 13.984 38.694 1.00 37.47 169 ASN A O 1
ATOM 1384 N N . ASN A 1 170 ? -8.051 14.795 37.752 1.00 31.70 170 ASN A N 1
ATOM 1385 C CA . ASN A 1 170 ? -8.877 14.614 38.933 1.00 31.70 170 ASN A CA 1
ATOM 1386 C C . ASN A 1 170 ? -10.156 13.859 38.559 1.00 31.70 170 ASN A C 1
ATOM 1388 O O . ASN A 1 170 ? -11.134 14.471 38.140 1.00 31.70 170 ASN A O 1
ATOM 1392 N N . PHE A 1 171 ? -10.107 12.527 38.664 1.00 35.56 171 PHE A N 1
ATOM 1393 C CA . PHE A 1 171 ? -10.753 11.741 39.732 1.00 35.56 171 PHE A CA 1
ATOM 1394 C C . PHE A 1 171 ? -11.109 10.313 39.272 1.00 35.56 171 PHE A C 1
ATOM 1396 O O . PHE A 1 171 ? -11.746 10.143 38.240 1.00 35.56 171 PHE A O 1
ATOM 1403 N N . ILE A 1 172 ? -10.639 9.358 40.095 1.00 33.62 172 ILE A N 1
ATOM 1404 C CA . ILE A 1 172 ? -11.240 8.087 40.573 1.00 33.62 172 ILE A CA 1
ATOM 1405 C C . ILE A 1 172 ? -12.093 7.286 39.585 1.00 33.62 172 ILE A C 1
ATOM 1407 O O . ILE A 1 172 ? -13.214 7.729 39.260 1.00 33.62 172 ILE A O 1
#